Protein AF-A0A4D4LRK6-F1 (afdb_monomer_lite)

Radius of gyration: 13.66 Å; chains: 1; bounding box: 44×27×30 Å

Sequence (84 aa):
MIPGQRWGAPTGAPSTTTVHVKNGWLPRETNGWRVHSVGVFTGGGHDYGMAVLSHGNRTMDDGIATVERAARAVNHDLNLPTAS

InterPro domains:
  IPR012338 Beta-lactamase/transpeptidase-like [G3DSA:3.40.710.10] (3-79)

pLDDT: mean 93.31, std 9.43, range [49.78, 98.75]

Organism: Streptomyces avermitilis (NCBI:txid33903)

Secondary structure (DSSP, 8-state):
--GGG--STTTT--TTSEEEEEEEEEE-SSS-EEEEEEEEEESTT--EEEEEEEEEESSHHHHHHHHHHHHHHHHHHHTPPPP-

Foldseek 3Di:
DPPVQPAFLCQQADPQKDKDKDWDWDADPPFGMWTKMWIWIDGLPDTDIDIDTDTSQNDNVSSRVVRNVVSNVVNCVRNPPDDD

Structure (mmCIF, N/CA/C/O backbone):
data_AF-A0A4D4LRK6-F1
#
_entry.id   AF-A0A4D4LRK6-F1
#
loop_
_atom_site.group_PDB
_atom_site.id
_atom_site.type_symbol
_atom_site.label_atom_id
_atom_site.label_alt_id
_atom_site.label_comp_id
_atom_site.label_asym_id
_atom_site.label_entity_id
_atom_site.label_seq_id
_atom_site.pdbx_PDB_ins_code
_atom_site.Cartn_x
_atom_site.Cartn_y
_atom_site.Cartn_z
_atom_site.occupancy
_atom_site.B_iso_or_equiv
_atom_site.auth_seq_id
_atom_site.auth_comp_id
_atom_site.auth_asym_id
_atom_site.auth_atom_id
_atom_site.pdbx_PDB_model_num
ATOM 1 N N . MET A 1 1 ? 1.218 14.379 7.269 1.00 61.59 1 MET A N 1
ATOM 2 C CA . MET A 1 1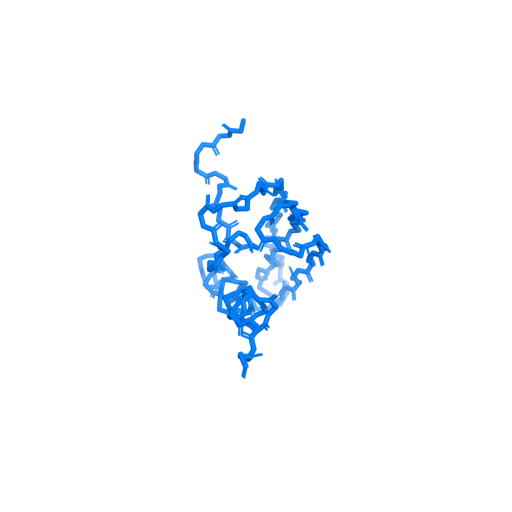 ? 1.275 13.436 6.124 1.00 61.59 1 MET A CA 1
ATOM 3 C C . MET A 1 1 ? 1.117 14.229 4.833 1.00 61.59 1 MET A C 1
ATOM 5 O O . MET A 1 1 ? 0.339 15.171 4.838 1.00 61.59 1 MET A O 1
ATOM 9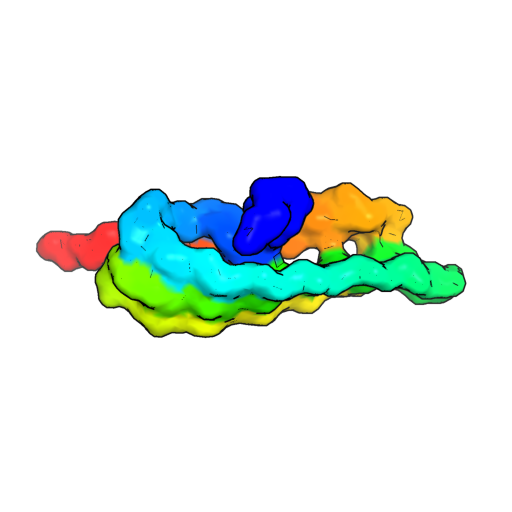 N N . ILE A 1 2 ? 1.822 13.871 3.756 1.00 73.19 2 ILE A N 1
ATOM 10 C CA . ILE A 1 2 ? 1.638 14.481 2.426 1.00 73.19 2 ILE A CA 1
ATOM 11 C C . ILE A 1 2 ? 0.519 13.703 1.711 1.00 73.19 2 ILE A C 1
ATOM 13 O O . ILE A 1 2 ? 0.650 12.481 1.621 1.00 73.19 2 ILE A O 1
ATOM 17 N N . PRO A 1 3 ? -0.561 14.335 1.205 1.00 77.62 3 PRO A N 1
ATOM 18 C CA . PRO A 1 3 ? -1.681 13.617 0.584 1.00 77.62 3 PRO A CA 1
ATOM 19 C C . PRO A 1 3 ? -1.260 12.638 -0.522 1.00 77.62 3 PRO A C 1
ATOM 21 O O . PRO A 1 3 ? -1.733 11.507 -0.548 1.00 77.62 3 PRO A O 1
ATOM 24 N N . GLY A 1 4 ? -0.278 13.014 -1.350 1.00 82.75 4 GLY A N 1
ATOM 25 C CA . GLY A 1 4 ? 0.273 12.156 -2.411 1.00 82.75 4 GLY A CA 1
ATOM 26 C C . GLY A 1 4 ? 1.050 10.918 -1.935 1.00 82.75 4 GLY A C 1
ATOM 27 O O . GLY A 1 4 ? 1.510 10.137 -2.758 1.00 82.75 4 GLY A O 1
ATOM 28 N N . GLN A 1 5 ? 1.225 10.720 -0.625 1.00 85.50 5 GLN A N 1
ATOM 29 C CA . GLN A 1 5 ? 1.869 9.535 -0.039 1.00 85.50 5 GLN A CA 1
ATOM 30 C C . GLN A 1 5 ? 0.864 8.574 0.625 1.00 85.50 5 GLN A C 1
ATOM 32 O O . GLN A 1 5 ? 1.283 7.605 1.250 1.00 85.50 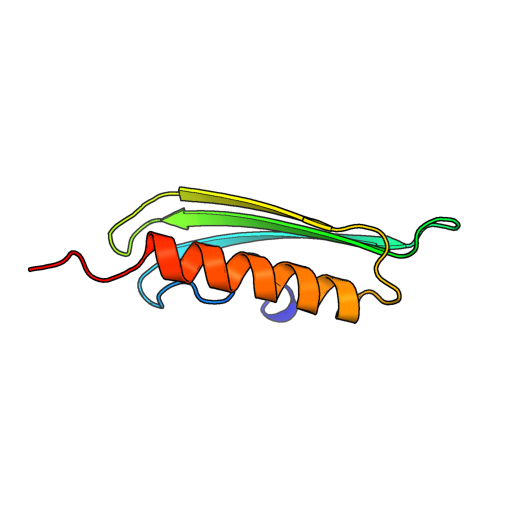5 GLN A O 1
ATOM 37 N N . ARG A 1 6 ? -0.453 8.808 0.500 1.00 91.12 6 ARG A N 1
ATOM 38 C CA . ARG A 1 6 ? -1.510 7.924 1.036 1.00 91.12 6 ARG A CA 1
ATOM 39 C C . ARG A 1 6 ? -2.002 6.900 0.003 1.00 91.12 6 ARG A C 1
ATOM 41 O O . ARG A 1 6 ? -3.195 6.806 -0.251 1.00 91.12 6 ARG A O 1
ATOM 48 N N . TRP A 1 7 ? -1.077 6.145 -0.576 1.00 96.31 7 TRP A N 1
ATOM 49 C CA . TRP A 1 7 ? -1.351 5.000 -1.458 1.00 96.31 7 TRP A CA 1
ATOM 50 C C . TRP A 1 7 ? -0.840 3.699 -0.820 1.00 96.31 7 TRP A C 1
ATOM 52 O O . TRP A 1 7 ? -0.062 3.748 0.139 1.00 96.31 7 TRP A O 1
ATOM 62 N N . GLY A 1 8 ? -1.242 2.542 -1.352 1.00 98.19 8 GLY A N 1
ATOM 63 C CA . GLY A 1 8 ? -0.725 1.232 -0.931 1.00 98.19 8 GLY A CA 1
ATOM 64 C C . GLY A 1 8 ? -1.546 0.555 0.171 1.00 98.19 8 GLY A C 1
ATOM 65 O O . GLY A 1 8 ? -2.722 0.276 -0.027 1.00 98.19 8 GLY A O 1
ATOM 66 N N . ALA A 1 9 ? -0.935 0.270 1.326 1.00 98.12 9 ALA A N 1
ATOM 67 C CA . ALA A 1 9 ? -1.563 -0.432 2.451 1.00 98.12 9 ALA A CA 1
ATOM 68 C C . ALA A 1 9 ? -2.920 0.161 2.900 1.00 98.12 9 ALA A C 1
ATOM 70 O O . ALA A 1 9 ? -3.818 -0.621 3.201 1.00 98.12 9 ALA A O 1
ATOM 71 N N . PRO A 1 10 ? -3.142 1.496 2.907 1.00 96.88 10 PRO A N 1
ATOM 72 C CA . PRO A 1 10 ? -4.442 2.073 3.264 1.00 96.88 10 PRO A CA 1
ATOM 73 C C . PRO A 1 10 ? -5.601 1.694 2.327 1.00 96.88 10 PRO A C 1
ATOM 75 O O . PRO A 1 10 ? -6.760 1.939 2.656 1.00 96.88 10 PRO A O 1
ATOM 78 N N . THR A 1 11 ? -5.321 1.152 1.141 1.00 97.81 11 THR A N 1
ATOM 79 C CA . THR A 1 11 ? -6.335 0.922 0.112 1.00 97.81 11 THR A CA 1
ATOM 80 C C . THR A 1 11 ? -7.365 -0.111 0.554 1.00 97.81 11 THR A C 1
ATOM 82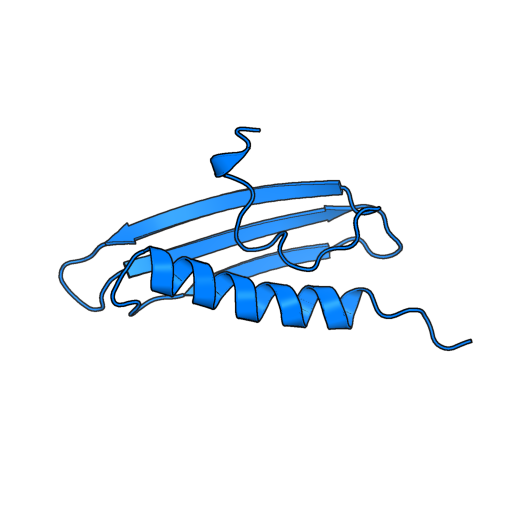 O O . THR A 1 11 ? -7.043 -1.269 0.799 1.00 97.81 11 THR A O 1
ATOM 85 N N . GLY A 1 12 ? -8.630 0.307 0.609 1.00 95.44 12 GLY A N 1
ATOM 86 C CA . GLY A 1 12 ? -9.746 -0.538 1.040 1.00 95.44 12 GLY A CA 1
ATOM 87 C C . GLY A 1 12 ? -9.993 -0.547 2.550 1.00 95.44 12 GLY A C 1
ATOM 88 O O . GLY A 1 12 ? -10.936 -1.203 2.976 1.00 95.44 12 GLY A O 1
ATOM 89 N N . ALA A 1 13 ? -9.199 0.172 3.351 1.00 95.31 13 ALA A N 1
ATOM 90 C CA . ALA A 1 13 ? -9.463 0.307 4.779 1.00 95.31 13 ALA A CA 1
ATOM 91 C C . ALA A 1 13 ? -10.753 1.116 5.042 1.00 95.31 13 ALA A C 1
ATOM 93 O O . ALA A 1 13 ? -11.045 2.055 4.289 1.00 95.31 13 ALA A O 1
ATOM 94 N N . PRO A 1 14 ? -11.514 0.799 6.107 1.00 92.69 14 PRO A N 1
ATOM 95 C CA . PRO A 1 14 ? -12.694 1.567 6.493 1.00 92.69 14 PRO A CA 1
ATOM 96 C C . PRO A 1 14 ? -12.370 3.041 6.756 1.00 92.69 14 PRO A C 1
ATOM 98 O O . PRO A 1 14 ? -11.324 3.379 7.310 1.00 92.69 14 PRO A O 1
ATOM 101 N N . SER A 1 15 ? -13.306 3.941 6.444 1.00 92.06 15 SER A N 1
ATOM 102 C CA . SER A 1 15 ? -13.144 5.378 6.721 1.00 92.06 15 SER A CA 1
ATOM 103 C C . SER A 1 15 ? -13.080 5.710 8.216 1.00 92.06 15 SER A C 1
ATOM 105 O O . SER A 1 15 ? -12.643 6.794 8.588 1.00 92.06 15 SER A O 1
ATOM 107 N N . THR A 1 16 ? -13.538 4.791 9.068 1.00 92.12 16 THR A N 1
ATOM 108 C CA . THR A 1 16 ? -13.479 4.881 10.532 1.00 92.12 16 THR A CA 1
ATOM 109 C C . THR A 1 16 ? -12.118 4.489 11.107 1.00 92.12 16 THR A C 1
ATOM 111 O O . THR A 1 16 ? -11.891 4.677 12.300 1.00 92.12 16 THR A O 1
ATOM 114 N N . THR A 1 17 ? -11.222 3.930 10.291 1.00 93.62 17 THR A N 1
ATOM 115 C CA . THR A 1 17 ? -9.901 3.472 10.721 1.00 93.62 17 THR A CA 1
ATOM 116 C C . THR A 1 17 ? -8.871 4.589 10.571 1.00 93.62 17 THR A C 1
ATOM 118 O O . THR A 1 17 ? -8.750 5.237 9.528 1.00 93.62 17 THR A O 1
ATOM 121 N N . THR A 1 18 ? -8.079 4.801 11.618 1.00 95.50 18 THR A N 1
ATOM 122 C CA . THR A 1 18 ? -6.894 5.657 11.566 1.00 95.50 18 THR A CA 1
ATOM 123 C C . THR A 1 18 ? -5.741 4.863 10.972 1.00 95.50 18 THR A C 1
ATOM 125 O O . THR A 1 18 ? -5.413 3.780 11.447 1.00 95.50 18 THR A O 1
ATOM 128 N N . VAL A 1 19 ? -5.116 5.406 9.923 1.00 95.62 19 VAL A N 1
ATOM 129 C CA . VAL A 1 19 ? -4.037 4.722 9.199 1.00 95.62 19 VAL A CA 1
ATOM 130 C C . VAL A 1 19 ? -2.762 5.552 9.205 1.00 95.62 19 VAL A C 1
ATOM 132 O O . VAL A 1 19 ? -2.732 6.679 8.691 1.00 95.62 19 VAL A O 1
ATOM 135 N N . HIS A 1 20 ? -1.691 4.956 9.726 1.00 95.94 20 HIS A N 1
ATOM 136 C CA . HIS A 1 20 ? -0.319 5.431 9.571 1.00 95.94 20 HIS A CA 1
ATOM 137 C C . HIS A 1 20 ? 0.360 4.602 8.491 1.00 95.94 20 HIS A C 1
ATOM 139 O O . HIS A 1 20 ? 0.355 3.379 8.570 1.00 95.94 20 HIS A O 1
ATOM 145 N N . VAL A 1 21 ? 0.942 5.253 7.484 1.00 97.38 21 VAL A N 1
ATOM 146 C CA . VAL A 1 21 ? 1.514 4.563 6.323 1.00 97.38 21 VAL A CA 1
ATOM 147 C C . VAL A 1 21 ? 2.924 5.046 6.022 1.00 97.38 21 VAL A C 1
ATOM 149 O O . VAL A 1 21 ? 3.226 6.241 6.112 1.00 97.38 21 VAL A O 1
ATOM 152 N N . LYS A 1 22 ? 3.781 4.107 5.618 1.00 97.06 22 LYS A N 1
ATOM 153 C CA . LYS A 1 22 ? 5.088 4.377 5.034 1.00 97.06 22 LYS A CA 1
ATOM 154 C C . LYS A 1 22 ? 5.271 3.561 3.763 1.00 97.06 22 LYS A C 1
ATOM 156 O O . LYS A 1 22 ? 5.187 2.337 3.770 1.00 97.06 22 LYS A O 1
ATOM 161 N N . ASN A 1 23 ? 5.616 4.265 2.693 1.00 97.88 23 ASN A N 1
ATOM 162 C CA . ASN A 1 23 ? 5.863 3.678 1.385 1.00 97.88 23 ASN A CA 1
ATOM 163 C C . ASN A 1 23 ? 7.355 3.686 1.032 1.00 97.88 23 ASN A C 1
ATOM 165 O O . ASN A 1 23 ? 8.125 4.499 1.562 1.00 97.88 23 ASN A O 1
ATOM 169 N N . GLY A 1 24 ? 7.757 2.782 0.139 1.00 97.31 24 GLY A N 1
ATOM 170 C CA . GLY A 1 24 ? 9.112 2.698 -0.401 1.00 97.31 24 GLY A CA 1
ATOM 171 C C . GLY A 1 24 ? 9.113 2.185 -1.837 1.00 97.31 24 GLY A C 1
ATOM 172 O O . GLY A 1 24 ? 8.368 1.266 -2.169 1.00 97.31 24 GLY A O 1
ATOM 173 N N . TRP A 1 25 ? 9.937 2.789 -2.690 1.00 97.38 25 TRP A N 1
ATOM 174 C CA . TRP A 1 25 ? 10.074 2.411 -4.094 1.00 97.38 25 TRP A CA 1
ATOM 175 C C . TRP A 1 25 ? 11.521 2.592 -4.551 1.00 97.38 25 TRP A C 1
ATOM 177 O O . TRP A 1 25 ? 12.163 3.591 -4.228 1.00 97.38 25 TRP A O 1
ATOM 187 N N . LEU A 1 26 ? 12.047 1.605 -5.274 1.00 98.00 26 LEU A N 1
ATOM 188 C CA . LEU A 1 26 ? 13.421 1.619 -5.774 1.00 98.00 26 LEU A CA 1
ATOM 189 C C . LEU A 1 26 ? 13.515 0.804 -7.077 1.00 98.00 26 LEU A C 1
ATOM 191 O O . LEU A 1 26 ? 13.210 -0.398 -7.052 1.00 98.00 26 LEU A O 1
ATOM 195 N N . PRO A 1 27 ? 13.960 1.397 -8.200 1.00 97.81 27 PRO A N 1
ATOM 196 C CA . PRO A 1 27 ? 14.309 0.628 -9.387 1.00 97.81 27 PRO A CA 1
ATOM 197 C C . PRO A 1 27 ? 15.643 -0.093 -9.164 1.00 97.81 27 PRO A C 1
ATOM 199 O O . PRO A 1 27 ? 16.522 0.406 -8.459 1.00 97.81 27 PRO A O 1
ATOM 202 N N . ARG A 1 28 ? 15.830 -1.267 -9.771 1.00 97.25 28 ARG A N 1
ATOM 203 C CA . ARG A 1 28 ? 17.168 -1.868 -9.892 1.00 97.25 28 ARG A CA 1
ATOM 204 C C . ARG A 1 28 ? 17.412 -2.339 -11.311 1.00 97.25 28 ARG A C 1
ATOM 206 O O . ARG A 1 28 ? 16.474 -2.602 -12.054 1.00 97.25 28 ARG A O 1
ATOM 213 N N . GLU A 1 29 ? 18.691 -2.505 -11.618 1.00 95.44 29 GLU A N 1
ATOM 214 C CA . GLU A 1 29 ? 19.198 -2.976 -12.909 1.00 95.44 29 GLU A CA 1
ATOM 215 C C . GLU A 1 29 ? 18.618 -4.338 -13.305 1.00 95.44 29 GLU A C 1
ATOM 217 O O . GLU A 1 29 ? 18.305 -4.572 -14.467 1.00 95.44 29 GLU A O 1
ATOM 222 N N . THR A 1 30 ? 18.414 -5.222 -12.324 1.00 95.19 30 THR A N 1
ATOM 223 C CA . THR A 1 30 ? 17.778 -6.526 -12.518 1.00 95.19 30 THR A CA 1
ATOM 224 C C . THR A 1 30 ? 16.490 -6.637 -11.704 1.00 95.19 30 THR A C 1
ATOM 226 O O . THR A 1 30 ? 16.371 -6.140 -10.572 1.00 95.19 30 THR A O 1
ATOM 229 N N . ASN A 1 31 ? 15.502 -7.328 -12.278 1.00 94.75 31 ASN A N 1
ATOM 230 C CA . ASN A 1 31 ? 14.202 -7.599 -11.656 1.00 94.75 31 ASN A CA 1
ATOM 231 C C . ASN A 1 31 ? 13.378 -6.334 -11.322 1.00 94.75 31 ASN A C 1
ATOM 233 O O . ASN A 1 31 ? 12.702 -6.286 -10.293 1.00 94.75 31 ASN A O 1
ATOM 237 N N . GLY A 1 32 ? 13.442 -5.308 -12.179 1.00 96.81 32 GLY A N 1
ATOM 238 C CA . GLY A 1 32 ? 12.492 -4.188 -12.215 1.00 96.81 32 GLY A CA 1
ATOM 239 C C . GLY A 1 32 ? 12.403 -3.345 -10.937 1.00 96.81 32 GLY A C 1
ATOM 240 O O . GLY A 1 32 ? 13.396 -3.076 -10.262 1.00 96.81 32 GLY A O 1
ATOM 241 N N . TRP A 1 33 ? 11.198 -2.900 -10.597 1.00 98.56 33 TRP A N 1
ATOM 242 C CA . TRP A 1 33 ? 10.911 -2.062 -9.435 1.00 98.56 33 TRP A CA 1
ATOM 243 C C . TRP A 1 33 ? 10.577 -2.889 -8.193 1.00 98.56 33 TRP A C 1
ATOM 245 O O . TRP A 1 33 ? 9.768 -3.822 -8.239 1.00 98.56 33 TRP A O 1
ATOM 255 N N . ARG A 1 34 ? 11.154 -2.487 -7.055 1.00 98.38 34 ARG A N 1
ATOM 256 C CA . ARG A 1 34 ? 10.646 -2.837 -5.724 1.00 98.38 34 ARG A CA 1
ATOM 257 C C . ARG A 1 34 ? 9.675 -1.754 -5.299 1.00 98.38 34 ARG A C 1
ATOM 259 O O . ARG A 1 34 ? 10.051 -0.584 -5.327 1.00 98.38 34 ARG A O 1
ATOM 266 N N . VAL A 1 35 ? 8.460 -2.137 -4.924 1.00 98.50 35 VAL A N 1
ATOM 267 C CA . VAL A 1 35 ? 7.443 -1.214 -4.408 1.00 98.50 35 VAL A CA 1
ATOM 268 C C . VAL A 1 35 ? 6.797 -1.841 -3.182 1.00 98.50 35 VAL A C 1
ATOM 270 O O . VAL A 1 35 ? 6.373 -3.002 -3.204 1.00 98.50 35 VAL A O 1
ATOM 273 N N . HIS A 1 36 ? 6.790 -1.093 -2.087 1.00 98.19 36 HIS A N 1
ATOM 274 C CA . HIS A 1 36 ? 6.416 -1.571 -0.765 1.00 98.19 36 HIS A CA 1
ATOM 275 C C . HIS A 1 36 ? 5.529 -0.552 -0.061 1.00 98.19 36 HIS A C 1
ATOM 277 O O . HIS A 1 36 ? 5.729 0.660 -0.197 1.00 98.19 36 HIS A O 1
ATOM 283 N N . SER A 1 37 ? 4.597 -1.054 0.742 1.00 98.62 37 SER A N 1
ATOM 284 C CA . SER A 1 37 ? 3.788 -0.237 1.639 1.00 98.62 37 SER A CA 1
ATOM 285 C C . SER A 1 37 ? 3.613 -0.949 2.970 1.00 98.62 37 SER A C 1
ATOM 287 O O . SER A 1 37 ? 3.315 -2.145 3.012 1.00 98.62 37 SER A O 1
ATOM 289 N N . VAL A 1 38 ? 3.835 -0.209 4.052 1.00 98.50 38 VAL A N 1
ATOM 290 C CA . VAL A 1 38 ? 3.663 -0.673 5.426 1.00 98.50 38 VAL A CA 1
ATOM 291 C C . VAL A 1 38 ? 2.660 0.243 6.107 1.00 98.50 38 VAL A C 1
ATOM 293 O O . VAL A 1 38 ? 2.796 1.467 6.039 1.00 98.50 38 VAL A O 1
ATOM 296 N N . GLY A 1 39 ? 1.654 -0.349 6.743 1.00 97.62 39 GLY A N 1
ATOM 297 C CA . GLY A 1 39 ? 0.568 0.354 7.408 1.00 97.62 39 GLY A CA 1
ATOM 298 C C . GLY A 1 39 ? 0.321 -0.162 8.821 1.00 97.62 39 GLY A C 1
ATOM 299 O O . GLY A 1 39 ? 0.453 -1.357 9.079 1.00 97.62 39 GLY A O 1
ATOM 300 N N . VAL A 1 40 ? -0.064 0.743 9.717 1.00 97.88 40 VAL A N 1
ATOM 301 C CA . VAL A 1 40 ? -0.659 0.423 11.021 1.00 97.88 40 VAL A CA 1
ATOM 302 C C . VAL A 1 40 ? -2.058 1.023 11.050 1.00 97.88 40 VAL A C 1
ATOM 304 O O . VAL A 1 40 ? -2.231 2.199 10.713 1.00 97.88 40 VAL A O 1
ATOM 307 N N . PHE A 1 41 ? -3.026 0.198 11.430 1.00 97.06 41 PHE A N 1
ATOM 308 C CA . PHE A 1 41 ? -4.456 0.468 11.388 1.00 97.06 41 PHE A CA 1
ATOM 309 C C . PHE A 1 41 ? -4.992 0.399 12.809 1.00 97.06 41 PHE A C 1
ATOM 311 O O . PHE A 1 41 ? -4.798 -0.613 13.481 1.00 97.06 41 PHE A O 1
ATOM 318 N N . THR A 1 42 ? -5.630 1.475 13.264 1.00 96.38 42 THR A N 1
ATOM 319 C CA . THR A 1 42 ? -6.269 1.523 14.581 1.00 96.38 42 THR A CA 1
ATOM 320 C C . THR A 1 42 ? -7.695 2.050 14.499 1.00 96.38 42 THR A C 1
ATOM 322 O O . THR A 1 42 ? -8.005 2.945 13.705 1.00 96.38 42 THR A O 1
ATOM 325 N N . GLY A 1 43 ? -8.577 1.506 15.336 1.00 88.88 43 GLY A N 1
ATOM 326 C CA . GLY A 1 43 ? -10.007 1.813 15.306 1.00 88.88 43 GLY A CA 1
ATOM 327 C C . GLY A 1 43 ? -10.748 1.136 14.145 1.00 88.88 43 GLY A C 1
ATOM 328 O O . GLY A 1 43 ? -10.158 0.513 13.268 1.00 88.88 43 GLY A O 1
ATOM 329 N N . GLY A 1 44 ? -12.079 1.241 14.131 1.00 80.94 44 GLY A N 1
ATOM 330 C CA . GLY A 1 44 ? -12.910 0.522 13.152 1.00 80.94 44 GLY A CA 1
ATOM 331 C C . GLY A 1 44 ? -13.150 -0.956 13.487 1.00 80.94 44 GLY A C 1
ATOM 332 O O . GLY A 1 44 ? -13.568 -1.707 12.618 1.00 80.94 44 GLY A O 1
ATOM 333 N N . GLY A 1 45 ? -12.915 -1.363 14.739 1.00 84.69 45 GLY A N 1
ATOM 334 C CA . GLY A 1 45 ? -13.233 -2.701 15.256 1.00 84.69 45 GLY A CA 1
ATOM 335 C C . GLY A 1 45 ? -12.031 -3.641 15.376 1.00 84.69 45 GLY A C 1
ATOM 336 O O . GLY A 1 45 ? -12.030 -4.489 16.266 1.00 84.69 45 GLY A O 1
ATOM 337 N N . HIS A 1 46 ? -10.985 -3.445 14.565 1.00 86.31 46 HIS A N 1
ATOM 338 C CA . HIS A 1 46 ? -9.789 -4.288 14.561 1.00 86.31 46 HIS A CA 1
ATOM 339 C C . HIS A 1 46 ? -8.512 -3.461 14.393 1.00 86.31 46 HIS A C 1
ATOM 341 O O . HIS A 1 46 ? -8.357 -2.734 13.412 1.00 86.31 46 HIS A O 1
ATOM 347 N N . ASP A 1 47 ? -7.570 -3.636 15.319 1.00 95.12 47 ASP A N 1
ATOM 348 C CA . ASP A 1 47 ? -6.234 -3.053 15.220 1.00 95.12 47 ASP A CA 1
ATOM 349 C C . ASP A 1 47 ?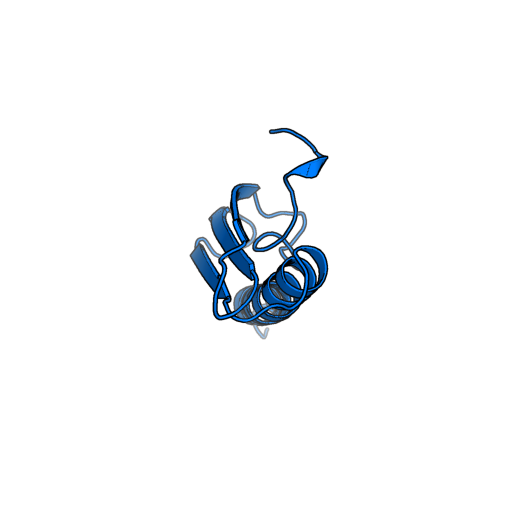 -5.275 -4.077 14.599 1.00 95.12 47 ASP A C 1
ATOM 351 O O . ASP A 1 47 ? -5.197 -5.224 15.046 1.00 95.12 47 ASP A O 1
ATOM 355 N N . TYR A 1 48 ? -4.537 -3.679 13.562 1.00 97.38 48 TYR A N 1
ATOM 356 C CA . TYR A 1 48 ? -3.600 -4.567 12.867 1.00 97.38 48 TYR A CA 1
ATOM 357 C C . TYR A 1 48 ? -2.463 -3.806 12.183 1.00 97.38 48 TYR A C 1
ATOM 359 O O . TYR A 1 48 ? -2.524 -2.602 11.925 1.00 97.38 48 TYR A O 1
ATOM 367 N N . GLY A 1 49 ? -1.393 -4.541 11.880 1.00 97.94 49 GLY A N 1
ATOM 368 C CA . GLY A 1 49 ? -0.301 -4.092 11.024 1.00 97.94 49 GLY A CA 1
ATOM 369 C C . GLY A 1 49 ? -0.308 -4.843 9.696 1.00 97.94 49 GLY A C 1
ATOM 370 O O . GLY A 1 49 ? -0.641 -6.025 9.647 1.00 97.94 49 GLY A O 1
ATOM 371 N N . MET A 1 50 ? 0.096 -4.170 8.622 1.00 98.12 50 MET A N 1
ATOM 372 C CA . MET A 1 50 ? 0.242 -4.763 7.293 1.00 98.12 50 MET A CA 1
ATOM 373 C C . MET A 1 50 ? 1.575 -4.350 6.679 1.00 98.12 50 MET A C 1
ATOM 375 O O . MET A 1 50 ? 1.924 -3.171 6.681 1.00 98.12 50 MET A O 1
ATOM 379 N N . ALA A 1 51 ? 2.293 -5.305 6.094 1.00 98.44 51 ALA A N 1
ATOM 380 C CA . ALA A 1 51 ? 3.443 -5.039 5.240 1.00 98.44 51 ALA A CA 1
ATOM 381 C C . ALA A 1 51 ? 3.269 -5.789 3.919 1.00 98.44 51 ALA A C 1
ATOM 383 O O . ALA A 1 51 ? 3.205 -7.016 3.900 1.00 98.44 51 ALA A O 1
ATOM 384 N N . VAL A 1 52 ? 3.206 -5.049 2.814 1.00 98.56 52 VAL A N 1
ATOM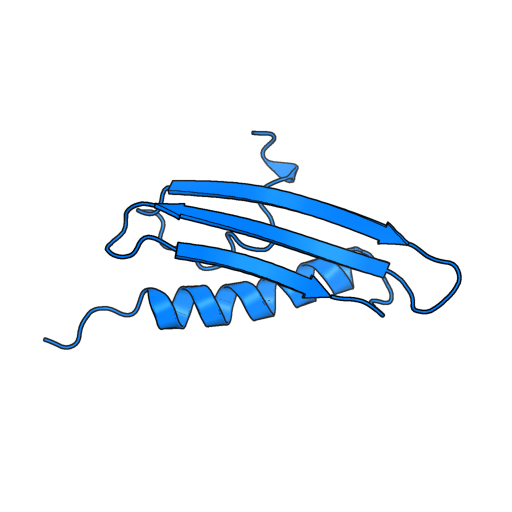 385 C CA . VAL A 1 52 ? 3.114 -5.620 1.468 1.00 98.56 52 VAL A CA 1
ATOM 386 C C . VAL A 1 52 ? 4.419 -5.354 0.735 1.00 98.56 52 VAL A C 1
ATOM 388 O O . VAL A 1 52 ? 4.804 -4.200 0.520 1.00 98.56 52 VAL A O 1
ATOM 391 N N . LEU A 1 53 ? 5.096 -6.433 0.339 1.00 98.12 53 LEU A N 1
ATOM 392 C CA . LEU A 1 53 ? 6.357 -6.386 -0.391 1.00 98.12 53 LEU A CA 1
ATOM 393 C C . LEU A 1 53 ? 6.159 -6.920 -1.814 1.00 98.12 53 LEU A C 1
ATOM 395 O O . LEU A 1 53 ? 5.716 -8.049 -1.992 1.00 98.12 53 LEU A O 1
ATOM 399 N N . SER A 1 54 ? 6.509 -6.125 -2.829 1.00 97.75 54 SER A N 1
ATOM 400 C CA . SER A 1 54 ? 6.509 -6.548 -4.233 1.00 97.75 54 SER A CA 1
ATOM 401 C C . SER A 1 54 ? 7.861 -6.277 -4.898 1.00 97.75 54 SER A C 1
ATOM 403 O O . SER A 1 54 ? 8.557 -5.312 -4.566 1.00 97.75 54 SER A O 1
ATOM 405 N N . HIS A 1 55 ? 8.230 -7.123 -5.855 1.00 97.31 55 HIS A N 1
ATOM 406 C CA . HIS A 1 55 ? 9.427 -6.986 -6.683 1.00 97.31 55 HIS A CA 1
ATOM 407 C C . HIS A 1 55 ? 9.120 -7.438 -8.116 1.00 97.31 55 HIS A C 1
ATOM 409 O O . HIS A 1 55 ? 8.117 -8.103 -8.352 1.00 97.31 55 HIS A O 1
ATOM 415 N N . GLY A 1 56 ? 9.989 -7.113 -9.079 1.00 97.88 56 GLY A N 1
ATOM 416 C CA . GLY A 1 56 ? 9.783 -7.522 -10.474 1.00 97.88 56 GLY A CA 1
ATOM 417 C C . GLY A 1 56 ? 8.781 -6.662 -11.246 1.00 97.88 56 GLY A C 1
ATOM 418 O O . GLY A 1 56 ? 8.463 -6.994 -12.384 1.00 97.88 56 GLY A O 1
ATOM 419 N N . ASN A 1 57 ? 8.295 -5.557 -10.672 1.00 98.00 57 ASN A N 1
ATOM 420 C CA . ASN A 1 57 ? 7.331 -4.691 -11.350 1.00 98.00 57 ASN A CA 1
ATOM 421 C C . ASN A 1 57 ? 8.005 -3.950 -12.515 1.00 98.00 57 ASN A C 1
ATOM 423 O O . ASN A 1 57 ? 9.139 -3.481 -12.385 1.00 98.00 57 ASN A O 1
ATOM 427 N N . ARG A 1 58 ? 7.321 -3.825 -13.656 1.00 97.44 58 ARG A N 1
ATOM 428 C CA . ARG A 1 58 ? 7.895 -3.176 -14.845 1.00 97.44 58 ARG A CA 1
ATOM 429 C C . ARG A 1 58 ? 8.017 -1.663 -14.673 1.00 97.44 58 ARG A C 1
ATOM 431 O O . ARG A 1 58 ? 9.021 -1.086 -15.083 1.00 97.44 58 ARG A O 1
ATOM 438 N N . THR A 1 59 ? 7.055 -1.048 -13.999 1.00 98.00 59 THR A N 1
ATOM 439 C CA . THR A 1 59 ? 7.075 0.365 -13.608 1.00 98.00 59 THR A CA 1
ATOM 440 C C . THR A 1 59 ? 6.813 0.527 -12.107 1.00 98.00 59 THR A C 1
ATOM 442 O O . THR A 1 59 ? 6.422 -0.425 -11.424 1.00 98.00 59 THR A O 1
ATOM 445 N N . MET A 1 60 ? 7.031 1.736 -11.577 1.00 97.25 60 MET A N 1
ATOM 446 C CA . MET A 1 60 ? 6.605 2.080 -10.217 1.00 97.25 60 MET A CA 1
ATOM 447 C C . MET A 1 60 ? 5.084 1.948 -10.071 1.00 97.25 60 MET A C 1
ATOM 449 O O . MET A 1 60 ? 4.624 1.358 -9.095 1.00 97.25 60 MET A O 1
ATOM 453 N N . ASP A 1 61 ? 4.325 2.427 -11.058 1.00 98.12 61 ASP A N 1
ATOM 454 C CA . ASP A 1 61 ? 2.859 2.413 -11.039 1.00 98.12 61 ASP A CA 1
ATOM 455 C C . ASP A 1 61 ? 2.297 0.986 -11.052 1.00 98.12 61 ASP A C 1
ATOM 457 O O . ASP A 1 61 ? 1.388 0.680 -10.281 1.00 98.12 61 ASP A O 1
ATOM 461 N N . ASP A 1 62 ? 2.900 0.071 -11.824 1.00 98.31 62 ASP A N 1
ATOM 462 C CA . ASP A 1 62 ? 2.555 -1.359 -11.770 1.00 98.31 62 ASP A CA 1
ATOM 463 C C . ASP A 1 62 ? 2.744 -1.929 -10.357 1.00 98.31 62 ASP A C 1
ATOM 465 O O . ASP A 1 62 ? 1.952 -2.752 -9.885 1.00 98.31 62 ASP A O 1
ATOM 469 N N . GLY A 1 63 ? 3.798 -1.485 -9.667 1.00 98.31 63 GLY A N 1
ATOM 470 C CA . GLY A 1 63 ? 4.079 -1.871 -8.291 1.00 98.31 63 GLY A CA 1
ATOM 471 C C . GLY A 1 63 ? 3.083 -1.290 -7.294 1.00 98.31 63 GLY A C 1
ATOM 472 O O . GLY A 1 63 ? 2.629 -2.022 -6.416 1.00 98.31 63 GLY A O 1
ATOM 473 N N . ILE A 1 64 ? 2.684 -0.023 -7.451 1.00 98.56 64 ILE A N 1
ATOM 474 C CA . ILE A 1 64 ? 1.618 0.589 -6.640 1.00 98.56 64 ILE A CA 1
ATOM 475 C C . ILE A 1 64 ? 0.327 -0.207 -6.822 1.00 98.56 64 ILE A C 1
ATOM 477 O O . ILE A 1 64 ? -0.232 -0.692 -5.841 1.00 98.56 64 ILE A O 1
ATOM 481 N N . ALA A 1 65 ? -0.091 -0.438 -8.068 1.00 98.56 65 ALA A N 1
ATOM 482 C CA . ALA A 1 65 ? -1.306 -1.187 -8.368 1.00 98.56 65 ALA A CA 1
ATOM 483 C C . ALA A 1 65 ? -1.262 -2.611 -7.788 1.00 98.56 65 ALA A C 1
ATOM 485 O O . ALA A 1 65 ? -2.269 -3.123 -7.300 1.00 98.56 65 ALA A O 1
ATOM 486 N N . THR A 1 66 ? -0.097 -3.263 -7.811 1.00 98.38 66 THR A N 1
ATOM 487 C CA . THR A 1 66 ? 0.091 -4.598 -7.224 1.00 98.38 66 THR A CA 1
ATOM 488 C C . THR A 1 66 ? -0.049 -4.585 -5.706 1.00 98.38 66 THR A C 1
ATOM 490 O O . THR A 1 66 ? -0.787 -5.404 -5.156 1.00 98.38 66 THR A O 1
ATOM 493 N N . VAL A 1 67 ? 0.599 -3.631 -5.034 1.00 98.62 67 VAL A N 1
ATOM 494 C CA . VAL A 1 67 ? 0.484 -3.449 -3.582 1.00 98.62 67 VAL A CA 1
ATOM 495 C C . VAL A 1 67 ? -0.962 -3.160 -3.177 1.00 98.62 67 VAL A C 1
ATOM 497 O O . VAL A 1 67 ? -1.461 -3.747 -2.222 1.00 98.62 67 VAL A O 1
ATOM 500 N N . GLU A 1 68 ? -1.657 -2.300 -3.918 1.00 98.75 68 GLU A N 1
ATOM 501 C CA . GLU A 1 68 ? -3.032 -1.900 -3.616 1.00 98.75 68 GLU A CA 1
ATOM 502 C C . GLU A 1 68 ? -4.050 -3.021 -3.811 1.00 98.75 68 GLU A C 1
ATOM 504 O O . GLU A 1 68 ? -4.992 -3.129 -3.027 1.00 98.75 68 GLU A O 1
ATOM 509 N N . ARG A 1 69 ? -3.862 -3.887 -4.817 1.00 98.62 69 ARG A N 1
ATOM 510 C CA . ARG A 1 69 ? -4.704 -5.082 -4.983 1.00 98.62 69 ARG A CA 1
ATOM 511 C C . ARG A 1 69 ? -4.573 -6.025 -3.788 1.00 98.62 69 ARG A C 1
ATOM 513 O O . ARG A 1 69 ? -5.590 -6.498 -3.289 1.00 98.62 69 ARG A O 1
ATOM 520 N N . ALA A 1 70 ? -3.349 -6.262 -3.314 1.00 98.50 70 ALA A N 1
ATOM 521 C CA . ALA A 1 70 ? -3.114 -7.101 -2.140 1.00 98.50 70 ALA A CA 1
ATOM 522 C C . ALA A 1 70 ? -3.689 -6.464 -0.863 1.00 98.50 70 ALA A C 1
ATOM 524 O O . ALA A 1 70 ? -4.421 -7.119 -0.125 1.00 98.50 70 ALA A O 1
ATOM 525 N N . ALA A 1 71 ? -3.423 -5.173 -0.640 1.00 98.50 71 ALA A N 1
ATOM 526 C CA . ALA A 1 71 ? -3.928 -4.442 0.519 1.00 98.50 71 ALA A CA 1
ATOM 527 C C . ALA A 1 71 ? -5.462 -4.429 0.580 1.00 98.50 71 ALA A C 1
ATOM 529 O O . ALA A 1 71 ? -6.035 -4.648 1.643 1.00 98.50 71 ALA A O 1
ATOM 530 N N . ARG A 1 72 ? -6.131 -4.248 -0.568 1.00 98.44 72 ARG A N 1
ATOM 531 C CA . ARG A 1 72 ? -7.596 -4.262 -0.652 1.00 98.44 72 ARG A CA 1
ATOM 532 C C . ARG A 1 72 ? -8.190 -5.587 -0.192 1.00 98.44 72 ARG A C 1
ATOM 534 O O . ARG A 1 72 ? -9.185 -5.558 0.520 1.00 98.44 72 ARG A O 1
ATOM 541 N N . ALA A 1 73 ? -7.603 -6.713 -0.596 1.00 98.12 73 ALA A N 1
ATOM 542 C CA . ALA A 1 73 ? -8.083 -8.030 -0.186 1.00 98.12 73 ALA A CA 1
ATOM 543 C C . ALA A 1 73 ? -7.959 -8.215 1.334 1.00 98.12 73 ALA A C 1
ATOM 545 O O . ALA A 1 73 ? -8.929 -8.566 1.993 1.00 98.12 73 ALA A O 1
ATOM 546 N N . VAL A 1 74 ? -6.801 -7.873 1.906 1.00 96.94 74 VAL A N 1
ATOM 547 C CA . VAL A 1 74 ? -6.578 -7.996 3.355 1.00 96.94 74 VAL A CA 1
ATOM 548 C C . VAL A 1 74 ? -7.500 -7.066 4.147 1.00 96.94 74 VAL A C 1
ATOM 550 O O . VAL A 1 74 ? -8.130 -7.498 5.107 1.00 96.94 74 VAL A O 1
ATOM 553 N N . ASN A 1 75 ? -7.616 -5.799 3.741 1.00 96.38 75 ASN A N 1
ATOM 554 C CA . ASN A 1 75 ? -8.496 -4.844 4.413 1.00 96.38 75 ASN A CA 1
ATOM 555 C C . ASN A 1 75 ? -9.970 -5.248 4.293 1.00 96.38 75 ASN A C 1
ATOM 557 O O . ASN A 1 75 ? -10.719 -5.053 5.243 1.00 96.38 75 ASN A O 1
ATOM 561 N N . HIS A 1 76 ? -10.391 -5.817 3.164 1.00 94.62 76 HIS A N 1
ATOM 562 C CA . HIS A 1 76 ? -11.741 -6.352 3.019 1.00 94.62 76 HIS A CA 1
ATOM 563 C C . HIS A 1 76 ? -11.992 -7.470 4.037 1.00 94.62 76 HIS A C 1
ATOM 565 O O . HIS A 1 76 ? -12.914 -7.361 4.838 1.00 94.62 76 HIS A O 1
ATOM 571 N N . ASP A 1 77 ? -11.136 -8.491 4.063 1.00 94.62 77 ASP A N 1
ATOM 572 C CA . ASP A 1 77 ? -11.369 -9.693 4.867 1.00 94.62 77 ASP A CA 1
ATOM 573 C C . ASP A 1 77 ? -11.255 -9.433 6.377 1.00 94.62 77 ASP A C 1
ATOM 575 O O . ASP A 1 77 ? -12.019 -9.998 7.157 1.00 94.62 77 ASP A O 1
ATOM 579 N N . LEU A 1 78 ? -10.349 -8.543 6.798 1.00 93.31 78 LEU A N 1
ATOM 580 C CA . LEU A 1 78 ? -10.181 -8.175 8.210 1.00 93.31 78 LEU A CA 1
ATOM 581 C C . LEU A 1 78 ? -11.250 -7.211 8.737 1.00 93.31 78 LEU A C 1
ATOM 583 O O . LEU A 1 78 ? -11.329 -7.018 9.945 1.00 93.31 78 LEU A O 1
ATOM 587 N N . ASN A 1 79 ? -12.037 -6.578 7.862 1.00 91.19 79 ASN A N 1
ATOM 588 C CA . ASN A 1 79 ? -13.033 -5.575 8.255 1.00 91.19 79 ASN A CA 1
ATOM 589 C C . ASN A 1 79 ? -14.440 -5.919 7.746 1.00 91.19 79 ASN A C 1
ATOM 591 O O . ASN A 1 79 ? -15.285 -5.031 7.602 1.00 91.19 79 ASN A O 1
ATOM 595 N N . LEU A 1 80 ? -14.705 -7.200 7.468 1.00 85.31 80 LEU A N 1
ATOM 596 C CA . LEU A 1 80 ? -16.064 -7.677 7.240 1.00 85.31 80 LEU A CA 1
ATOM 597 C C . LEU A 1 80 ? -16.926 -7.408 8.486 1.00 85.31 80 LEU A C 1
ATOM 599 O O . LEU A 1 80 ? -16.444 -7.575 9.608 1.00 85.31 80 LEU A O 1
ATOM 603 N N . PRO A 1 81 ? -18.206 -7.028 8.320 1.00 71.19 81 PRO A N 1
ATOM 604 C CA . PRO A 1 81 ? -19.129 -6.959 9.441 1.00 71.19 81 PRO A CA 1
ATOM 605 C C . PRO A 1 81 ? -19.177 -8.317 10.140 1.00 71.19 81 PRO A C 1
ATOM 607 O O . PRO A 1 81 ? -19.334 -9.347 9.478 1.00 71.19 81 PRO A O 1
ATOM 610 N N . THR A 1 82 ? -19.060 -8.330 11.466 1.00 65.62 82 THR A N 1
ATOM 611 C CA . THR A 1 82 ? -19.251 -9.553 12.244 1.00 65.62 82 THR A CA 1
ATOM 612 C C . THR A 1 82 ? -20.620 -10.136 11.902 1.00 65.62 82 THR A C 1
ATOM 614 O O . THR A 1 82 ? -21.622 -9.418 11.950 1.00 65.62 82 THR A O 1
ATOM 617 N N . ALA A 1 83 ? -20.666 -11.417 11.524 1.00 62.19 83 ALA A N 1
ATOM 618 C CA . ALA A 1 83 ? -21.932 -12.102 11.287 1.00 62.19 83 ALA A CA 1
ATOM 619 C C . ALA A 1 83 ? -22.806 -11.974 12.546 1.00 62.19 83 ALA A C 1
ATOM 621 O O . ALA A 1 83 ? -22.334 -12.255 13.651 1.00 62.19 83 ALA A O 1
ATOM 622 N N . SER A 1 84 ? -24.025 -11.458 12.362 1.00 49.78 84 SER A N 1
ATOM 623 C CA . SER A 1 84 ? -25.026 -11.285 13.424 1.00 49.78 84 SER A CA 1
ATOM 624 C C . SER A 1 84 ? -25.625 -12.614 13.861 1.00 49.78 84 SER A C 1
ATOM 626 O O . SER A 1 84 ? -25.750 -13.509 12.994 1.00 49.78 84 SER A O 1
#